Protein AF-A0A3B9GWB5-F1 (afdb_monomer_lite)

Radius of gyration: 12.74 Å; chains: 1; bounding box: 25×26×39 Å

Foldseek 3Di:
DADDEDQDDFPPDPCLVRHWQANPPQDDDPDGDWAQDDPPDPDDGRGYPSNVVVVVVVVVVVVVVVD

Structure (mmCIF, N/CA/C/O backbone):
data_AF-A0A3B9GWB5-F1
#
_entry.id   AF-A0A3B9GWB5-F1
#
loop_
_atom_site.group_PDB
_atom_site.id
_atom_site.type_symbol
_atom_site.label_atom_id
_atom_site.label_alt_id
_atom_site.label_comp_id
_atom_site.label_asym_id
_atom_site.label_entity_id
_atom_site.label_seq_id
_atom_site.pdbx_PDB_ins_code
_atom_site.Cartn_x
_atom_site.Cartn_y
_atom_site.Cartn_z
_atom_site.occupancy
_atom_site.B_iso_or_equiv
_atom_site.auth_seq_id
_atom_site.auth_comp_id
_atom_site.auth_asym_id
_atom_site.auth_atom_id
_atom_site.pdbx_PDB_model_num
ATOM 1 N N . MET A 1 1 ? -4.465 -14.844 -8.439 1.00 79.25 1 MET A N 1
ATOM 2 C CA . MET A 1 1 ? -4.282 -13.420 -8.794 1.00 79.25 1 MET A CA 1
ATOM 3 C C . MET A 1 1 ? -4.499 -12.606 -7.532 1.00 79.25 1 MET A C 1
ATOM 5 O O . MET A 1 1 ? -5.433 -12.932 -6.807 1.00 79.25 1 MET A O 1
ATOM 9 N N . MET A 1 2 ? -3.644 -11.625 -7.231 1.00 87.50 2 MET A N 1
ATOM 10 C CA . MET A 1 2 ? -3.892 -10.746 -6.081 1.00 87.50 2 MET A CA 1
ATOM 11 C C . MET A 1 2 ? -5.181 -9.939 -6.304 1.00 87.50 2 MET A C 1
ATOM 13 O O . MET A 1 2 ? -5.395 -9.474 -7.428 1.00 87.50 2 MET A O 1
ATOM 17 N N . PRO A 1 3 ? -6.043 -9.771 -5.281 1.00 94.19 3 PRO A N 1
ATOM 18 C CA . PRO A 1 3 ? -7.200 -8.891 -5.380 1.00 94.19 3 PRO A CA 1
ATOM 19 C C . PRO A 1 3 ? -6.771 -7.458 -5.704 1.00 94.19 3 PRO A C 1
ATOM 21 O O . PRO A 1 3 ? -5.668 -7.030 -5.358 1.00 94.19 3 PRO A O 1
ATOM 24 N N . LYS A 1 4 ? -7.658 -6.697 -6.349 1.00 94.56 4 LYS A N 1
ATOM 25 C CA . LYS A 1 4 ? -7.412 -5.276 -6.608 1.00 94.56 4 LYS A CA 1
ATOM 26 C C . LYS A 1 4 ? -7.262 -4.528 -5.270 1.00 94.56 4 LYS A C 1
ATOM 28 O O . LYS A 1 4 ? -8.147 -4.674 -4.427 1.00 94.56 4 LYS A O 1
ATOM 33 N N . PRO A 1 5 ? -6.209 -3.708 -5.085 1.00 96.81 5 PRO A N 1
ATOM 34 C CA . PRO A 1 5 ? -6.072 -2.871 -3.900 1.00 96.81 5 PRO A CA 1
ATOM 35 C C . PRO A 1 5 ? -7.265 -1.939 -3.687 1.00 96.81 5 PRO A C 1
ATOM 37 O O . PRO A 1 5 ? -7.750 -1.302 -4.628 1.00 96.81 5 PRO A O 1
ATOM 40 N N . LEU A 1 6 ? -7.713 -1.855 -2.438 1.00 97.75 6 LEU A N 1
ATOM 41 C CA . LEU A 1 6 ? -8.727 -0.917 -1.971 1.00 97.75 6 LEU A CA 1
ATOM 42 C C . LEU A 1 6 ? -8.048 0.292 -1.326 1.00 97.75 6 LEU A C 1
ATOM 44 O O . LEU A 1 6 ? -6.979 0.176 -0.728 1.00 97.75 6 LEU A O 1
ATOM 48 N N . ALA A 1 7 ? -8.671 1.463 -1.452 1.00 96.56 7 ALA A N 1
ATOM 49 C CA . ALA A 1 7 ? -8.132 2.711 -0.910 1.00 96.56 7 ALA A CA 1
ATOM 50 C C . ALA A 1 7 ? -8.479 2.933 0.573 1.00 96.56 7 ALA A C 1
ATOM 52 O O . ALA A 1 7 ? -7.839 3.760 1.224 1.00 96.56 7 ALA A O 1
ATOM 53 N N . ASP A 1 8 ? -9.489 2.221 1.076 1.00 95.44 8 ASP A N 1
ATOM 54 C CA . ASP A 1 8 ? -9.984 2.317 2.444 1.00 95.44 8 ASP A CA 1
ATOM 55 C C . ASP A 1 8 ? -10.516 0.956 2.904 1.00 95.44 8 ASP A C 1
ATOM 57 O O . ASP A 1 8 ? -11.262 0.297 2.175 1.00 95.44 8 ASP A O 1
ATOM 61 N N . ILE A 1 9 ? -10.092 0.534 4.092 1.00 95.62 9 ILE A N 1
ATOM 62 C CA . ILE A 1 9 ? -10.544 -0.676 4.780 1.00 95.62 9 ILE A CA 1
ATOM 63 C C . ILE A 1 9 ? -10.473 -0.382 6.277 1.00 95.62 9 ILE A C 1
ATOM 65 O O . ILE A 1 9 ? -9.430 0.037 6.786 1.00 95.62 9 ILE A O 1
ATOM 69 N N . ALA A 1 10 ? -11.570 -0.627 6.991 1.00 92.38 10 ALA A N 1
ATOM 70 C CA . ALA A 1 10 ? -11.610 -0.426 8.432 1.00 92.38 10 ALA A CA 1
ATOM 71 C C . ALA A 1 10 ? -10.624 -1.379 9.142 1.00 92.38 10 ALA A C 1
ATOM 73 O O . ALA A 1 10 ? -10.643 -2.580 8.867 1.00 92.38 10 ALA A O 1
ATOM 74 N N . PRO A 1 11 ? -9.777 -0.888 10.066 1.00 89.81 11 PRO A N 1
ATOM 75 C CA . PRO A 1 11 ? -8.877 -1.747 10.830 1.00 89.81 11 PRO A CA 1
ATOM 76 C C . PRO A 1 11 ? -9.659 -2.704 11.741 1.00 89.81 11 PRO A C 1
ATOM 78 O O . PRO A 1 11 ? -10.797 -2.422 12.112 1.00 89.81 11 PRO A O 1
ATOM 81 N N . ASN A 1 12 ? -9.019 -3.801 12.159 1.00 90.12 12 ASN A N 1
ATOM 82 C CA . ASN A 1 12 ? -9.621 -4.842 13.010 1.00 90.12 12 ASN A CA 1
ATOM 83 C C . ASN A 1 12 ? -10.855 -5.518 12.379 1.00 90.12 12 ASN A C 1
ATOM 85 O O . ASN A 1 12 ? -11.800 -5.883 13.079 1.00 90.12 12 ASN A O 1
ATOM 89 N N . THR A 1 13 ? -10.852 -5.675 11.056 1.00 93.81 13 THR A N 1
ATOM 90 C CA . THR A 1 13 ? -11.883 -6.396 10.301 1.00 93.81 13 THR A CA 1
ATOM 91 C C . THR A 1 13 ? -11.267 -7.572 9.557 1.00 93.81 13 THR A C 1
ATOM 93 O O . THR A 1 13 ? -10.059 -7.605 9.327 1.00 93.81 13 THR A O 1
ATOM 96 N N . PHE A 1 14 ? -12.092 -8.541 9.163 1.00 96.44 14 PHE A N 1
ATOM 97 C CA . PHE A 1 14 ? -11.624 -9.670 8.358 1.00 96.44 14 PHE A CA 1
ATOM 98 C C . PHE A 1 14 ? -11.069 -9.192 7.010 1.00 96.44 14 PHE A C 1
ATOM 100 O O . PHE A 1 14 ? -10.017 -9.645 6.564 1.00 96.44 14 PHE A O 1
ATOM 107 N N . GLU A 1 15 ? -11.738 -8.218 6.399 1.00 97.06 15 GLU A N 1
ATOM 108 C CA . GLU A 1 15 ? -11.345 -7.582 5.147 1.00 97.06 15 GLU A CA 1
ATOM 109 C C . GLU A 1 15 ? -9.949 -6.961 5.240 1.00 97.06 15 GLU A C 1
ATOM 111 O O . GLU A 1 15 ? -9.173 -7.082 4.296 1.00 97.06 15 GLU A O 1
ATOM 116 N N . PHE A 1 16 ? -9.599 -6.351 6.377 1.00 95.19 16 PHE A N 1
ATOM 117 C CA . PHE A 1 16 ? -8.275 -5.760 6.592 1.00 95.19 16 PHE A CA 1
ATOM 118 C C . PHE A 1 16 ? -7.145 -6.793 6.585 1.00 95.19 16 PHE A C 1
ATOM 120 O O . PHE A 1 16 ? -6.028 -6.469 6.189 1.00 95.19 16 PHE A O 1
ATOM 127 N N . GLU A 1 17 ? -7.417 -8.031 6.990 1.00 94.12 17 GLU A N 1
ATOM 128 C CA . GLU A 1 17 ? -6.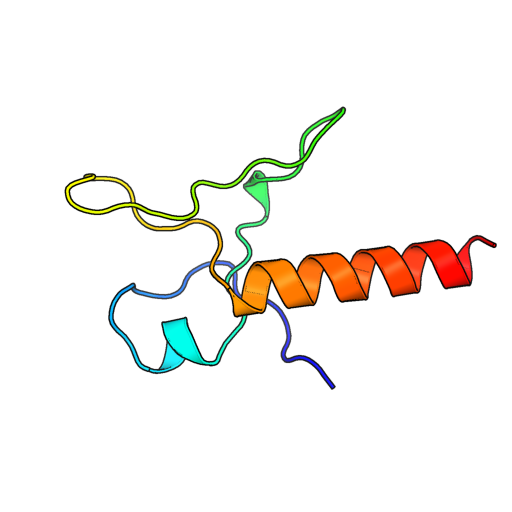409 -9.094 7.029 1.00 94.12 17 GLU A CA 1
ATOM 129 C C . GLU A 1 17 ? -6.223 -9.770 5.664 1.00 94.12 17 GLU A C 1
ATOM 131 O O . GLU A 1 17 ? -5.123 -10.210 5.327 1.00 94.12 17 GLU A O 1
ATOM 136 N N . VAL A 1 18 ? -7.286 -9.844 4.853 1.00 96.00 18 VAL A N 1
ATOM 137 C CA . VAL A 1 18 ? -7.294 -10.652 3.618 1.00 96.00 18 VAL A CA 1
ATOM 138 C C . VAL A 1 18 ? -7.280 -9.835 2.326 1.00 96.00 18 VAL A C 1
ATOM 140 O O . VAL A 1 18 ? -6.857 -10.353 1.290 1.00 96.00 18 VAL A O 1
ATOM 143 N N . LEU A 1 19 ? -7.715 -8.571 2.351 1.00 97.81 19 LEU A N 1
ATOM 144 C CA . LEU A 1 19 ? -7.741 -7.696 1.178 1.00 97.81 19 LEU A CA 1
ATOM 145 C C . LEU A 1 19 ? -6.607 -6.663 1.228 1.00 97.81 19 LEU A C 1
ATOM 147 O O . LEU A 1 19 ? -6.300 -6.133 2.296 1.00 97.81 19 LEU A O 1
ATOM 151 N N . PRO A 1 20 ? -5.987 -6.338 0.081 1.00 97.88 20 PRO A N 1
ATOM 152 C CA . PRO A 1 20 ? -4.931 -5.337 0.022 1.00 97.88 20 PRO A CA 1
ATOM 153 C C . PRO A 1 20 ? -5.484 -3.923 0.232 1.00 97.88 20 PRO A C 1
ATOM 155 O O . PRO A 1 20 ? -6.254 -3.428 -0.591 1.00 97.88 20 PRO A O 1
ATOM 158 N N . LEU A 1 21 ? -5.039 -3.249 1.295 1.00 97.50 21 LEU A N 1
ATOM 159 C CA . LEU A 1 21 ? -5.227 -1.811 1.506 1.00 97.50 21 LEU A CA 1
ATOM 160 C C . LEU A 1 21 ? -4.007 -1.072 0.958 1.00 97.50 21 LEU A C 1
ATOM 162 O O . LEU A 1 21 ? -2.90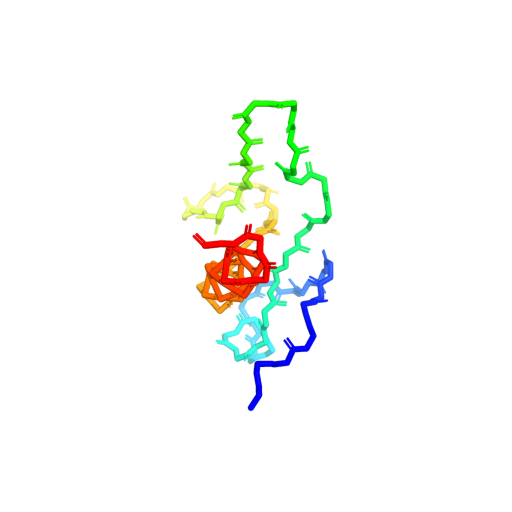0 -1.274 1.451 1.00 97.50 21 LEU A O 1
ATOM 166 N N . VAL A 1 22 ? -4.207 -0.189 -0.018 1.00 97.44 22 VAL A N 1
ATOM 167 C CA . VAL A 1 22 ? -3.171 0.722 -0.523 1.00 97.44 22 VAL A CA 1
ATOM 168 C C . VAL A 1 22 ? -3.810 2.078 -0.791 1.00 97.44 22 VAL A C 1
ATOM 170 O O . VAL A 1 22 ? -4.513 2.270 -1.786 1.00 97.44 22 VAL A O 1
ATOM 173 N N . LYS A 1 23 ? -3.549 3.058 0.074 1.00 96.19 23 LYS A N 1
ATOM 174 C CA . LYS A 1 23 ? -4.042 4.419 -0.154 1.00 96.19 23 LYS A CA 1
ATOM 175 C C . LYS A 1 23 ? -3.287 5.067 -1.326 1.00 96.19 23 LYS A C 1
ATOM 177 O O . LYS A 1 23 ? -2.058 5.081 -1.309 1.00 96.19 23 LYS A O 1
ATOM 182 N N . PRO A 1 24 ? -3.954 5.666 -2.326 1.00 94.56 24 PRO A N 1
ATOM 183 C CA . PRO A 1 24 ? -3.268 6.192 -3.514 1.00 94.56 24 PRO A CA 1
ATOM 184 C C . PRO A 1 24 ? -2.322 7.369 -3.216 1.00 94.56 24 PRO A C 1
ATOM 186 O O . PRO A 1 24 ? -1.425 7.655 -3.999 1.00 94.56 24 PRO A O 1
ATOM 189 N N . THR A 1 25 ? -2.473 8.028 -2.064 1.00 95.06 25 THR A N 1
ATOM 190 C CA . THR A 1 25 ? -1.677 9.196 -1.650 1.00 95.06 25 THR A CA 1
ATOM 191 C C . THR A 1 25 ? -0.277 8.861 -1.125 1.00 95.06 25 THR A C 1
ATOM 193 O O . THR A 1 25 ? 0.420 9.759 -0.657 1.00 95.06 25 THR A O 1
ATOM 196 N N . GLY A 1 26 ? 0.124 7.586 -1.116 1.00 95.00 26 GLY A N 1
ATOM 197 C CA . GLY A 1 26 ? 1.428 7.184 -0.587 1.00 95.00 26 GLY A CA 1
ATOM 198 C C . GLY A 1 26 ? 2.595 7.389 -1.550 1.00 95.00 26 GLY A C 1
ATOM 199 O O . GLY A 1 26 ? 3.723 7.545 -1.087 1.00 95.00 26 GLY A O 1
ATOM 200 N N . PHE A 1 27 ? 2.351 7.437 -2.863 1.00 95.44 27 PHE A N 1
ATOM 201 C CA . PHE A 1 27 ? 3.394 7.724 -3.849 1.00 95.44 27 PHE A CA 1
ATOM 202 C C . PHE A 1 27 ? 3.810 9.194 -3.805 1.00 95.44 27 PHE A C 1
ATOM 204 O O . PHE A 1 27 ? 2.973 10.097 -3.752 1.00 95.44 27 PHE A O 1
ATOM 211 N N . ARG A 1 28 ? 5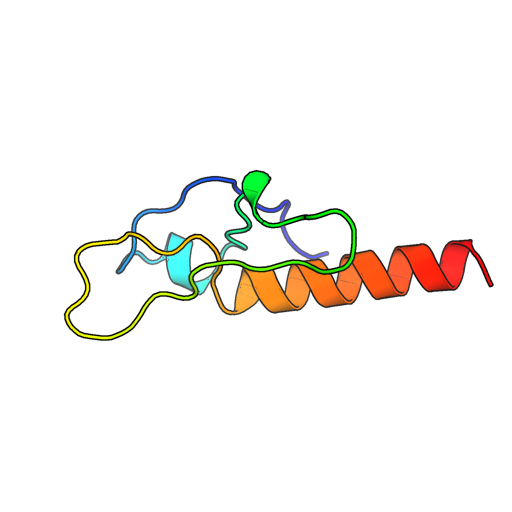.119 9.425 -3.838 1.00 94.06 28 ARG A N 1
ATOM 212 C CA . ARG A 1 28 ? 5.755 10.743 -3.891 1.00 94.06 28 ARG A CA 1
ATOM 213 C C . ARG A 1 28 ? 6.779 10.747 -5.022 1.00 94.06 28 ARG A C 1
ATOM 215 O O . ARG A 1 28 ? 6.999 9.732 -5.671 1.00 94.06 28 ARG A O 1
ATOM 222 N N . GLU A 1 29 ? 7.408 11.896 -5.242 1.00 95.12 29 GLU A N 1
ATOM 223 C CA . GLU A 1 29 ? 8.348 12.101 -6.352 1.00 95.12 29 GLU A CA 1
ATOM 224 C C . GLU A 1 29 ? 9.520 11.101 -6.361 1.00 95.12 29 GLU A C 1
ATOM 226 O O . GLU A 1 29 ? 9.887 10.611 -7.423 1.00 95.12 29 GLU A O 1
ATOM 231 N N . TYR A 1 30 ? 10.070 10.760 -5.188 1.00 95.50 30 TYR A N 1
ATOM 232 C CA . TYR A 1 30 ? 11.283 9.930 -5.070 1.00 95.50 30 TYR A CA 1
ATOM 233 C C . TYR A 1 30 ? 11.110 8.653 -4.245 1.00 95.50 30 TYR A C 1
ATOM 235 O O . TYR A 1 30 ? 11.992 7.798 -4.223 1.00 95.50 30 TYR A O 1
ATOM 243 N N . ASP A 1 31 ? 10.006 8.533 -3.517 1.00 95.56 31 ASP A N 1
ATOM 244 C CA . ASP A 1 31 ? 9.732 7.397 -2.650 1.00 95.56 31 ASP A CA 1
ATOM 245 C C . ASP A 1 31 ? 8.229 7.178 -2.515 1.00 95.56 31 ASP A C 1
ATOM 247 O O . ASP A 1 31 ? 7.412 7.972 -2.979 1.00 95.56 31 ASP A O 1
ATOM 251 N N . ALA A 1 32 ? 7.860 6.079 -1.871 1.00 95.69 32 ALA A N 1
ATOM 252 C CA . ALA A 1 32 ? 6.490 5.833 -1.482 1.00 95.69 32 ALA A CA 1
ATOM 253 C C . ALA A 1 32 ? 6.430 5.595 0.029 1.00 95.69 32 ALA A C 1
ATOM 255 O O . ALA A 1 32 ? 7.238 4.854 0.594 1.00 95.69 32 ALA A O 1
ATOM 256 N N . ARG A 1 33 ? 5.499 6.273 0.700 1.00 95.75 33 ARG A N 1
ATOM 257 C CA . ARG A 1 33 ? 5.345 6.238 2.1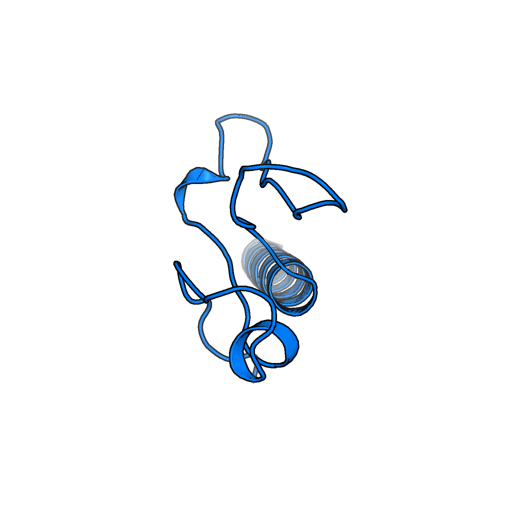56 1.00 95.75 33 ARG A CA 1
ATOM 258 C C . ARG A 1 33 ? 3.880 6.167 2.532 1.00 95.75 33 ARG A C 1
ATOM 260 O O . ARG A 1 33 ? 3.106 7.074 2.234 1.00 95.75 33 ARG A O 1
ATOM 267 N N . TRP A 1 34 ? 3.552 5.142 3.301 1.00 95.25 34 TRP A N 1
ATOM 268 C CA . TRP A 1 34 ? 2.255 4.978 3.932 1.00 95.25 34 TRP A CA 1
ATOM 269 C C . TRP A 1 34 ? 2.419 4.855 5.435 1.00 95.25 34 TRP A C 1
ATOM 271 O O . TRP A 1 34 ? 3.418 4.335 5.937 1.00 95.25 34 TRP A O 1
ATOM 281 N N . TRP A 1 35 ? 1.402 5.288 6.164 1.00 93.06 35 TRP A N 1
ATOM 282 C CA . TRP A 1 35 ? 1.260 4.923 7.559 1.00 93.06 35 TRP A CA 1
ATOM 283 C C . TRP A 1 35 ? 0.771 3.473 7.677 1.00 93.06 35 TRP A C 1
ATOM 285 O O . TRP A 1 35 ? -0.382 3.188 7.376 1.00 93.06 35 TRP A O 1
ATOM 295 N N . PHE A 1 36 ? 1.627 2.554 8.131 1.00 89.25 36 PHE A N 1
ATOM 296 C CA . PHE A 1 36 ? 1.270 1.132 8.293 1.00 89.25 36 PHE A CA 1
ATOM 297 C C . PHE A 1 36 ? 0.348 0.855 9.498 1.00 89.25 36 PHE A C 1
ATOM 299 O O . PHE A 1 36 ? -0.145 -0.254 9.653 1.00 89.25 36 PHE A O 1
ATOM 306 N N . ASN A 1 37 ? 0.076 1.874 10.324 1.00 77.25 37 ASN A N 1
ATOM 307 C CA . ASN A 1 37 ? -0.526 1.760 11.656 1.00 77.25 37 ASN A CA 1
ATOM 308 C C . ASN A 1 37 ? 0.412 1.143 12.718 1.00 77.25 37 ASN A C 1
ATOM 310 O O . ASN A 1 37 ? 1.343 0.403 12.416 1.00 77.25 37 ASN A O 1
ATOM 314 N N . GLY A 1 38 ? 0.196 1.522 13.980 1.00 65.38 38 GLY A N 1
ATOM 315 C CA . GLY A 1 38 ? 0.957 1.080 15.149 1.00 65.38 38 GLY A CA 1
ATOM 316 C C . GLY A 1 38 ? 0.139 1.281 16.427 1.00 65.38 38 GLY A C 1
ATOM 317 O O . GLY A 1 38 ? -0.716 2.165 16.480 1.00 65.38 38 GLY A O 1
ATOM 318 N N . ILE A 1 39 ? 0.378 0.447 17.444 1.00 57.00 39 ILE A N 1
ATOM 319 C CA . ILE A 1 39 ? -0.401 0.425 18.695 1.00 57.00 39 ILE A CA 1
ATOM 320 C C . ILE A 1 39 ? -0.472 1.835 19.315 1.00 57.00 39 ILE A C 1
ATOM 322 O O . ILE A 1 39 ? 0.557 2.471 19.537 1.00 57.00 39 ILE A O 1
ATOM 326 N N . GLY A 1 40 ? -1.691 2.310 19.605 1.00 62.84 40 GLY A N 1
ATOM 327 C CA . GLY A 1 40 ? -1.944 3.556 20.345 1.00 62.84 40 GLY A CA 1
ATOM 328 C C . GLY A 1 40 ? -1.986 4.853 19.524 1.00 62.84 40 GLY A C 1
ATOM 329 O O . GLY A 1 40 ? -1.898 5.928 20.112 1.00 62.84 40 GLY A O 1
ATOM 330 N N . LYS A 1 41 ? -2.094 4.798 18.189 1.00 66.31 41 LYS A N 1
ATOM 331 C CA . LYS A 1 41 ? -2.105 5.998 17.327 1.00 66.31 41 LYS A CA 1
ATOM 332 C C . LYS A 1 41 ? -3.507 6.340 16.808 1.00 66.31 41 LYS A C 1
ATOM 334 O O . LYS A 1 41 ? -4.235 5.467 16.357 1.00 66.31 41 LYS A O 1
ATOM 339 N N . GLU A 1 42 ? -3.829 7.635 16.775 1.00 77.00 42 GLU A N 1
ATOM 340 C CA . GLU A 1 42 ? -5.111 8.197 16.297 1.00 77.00 42 GLU A CA 1
ATOM 341 C C . GLU A 1 42 ? -5.324 8.106 14.773 1.00 77.00 42 GLU A C 1
ATOM 343 O O . GLU A 1 42 ? -6.381 8.469 14.261 1.00 77.00 42 GLU A O 1
ATOM 348 N N . LYS A 1 43 ? -4.316 7.652 14.017 1.00 86.50 43 LYS A N 1
ATOM 349 C CA . LYS A 1 43 ? -4.339 7.644 12.552 1.00 86.50 43 LYS A CA 1
ATOM 350 C C . LYS A 1 43 ? -4.645 6.248 12.014 1.00 86.50 43 LYS A C 1
ATOM 352 O O . LYS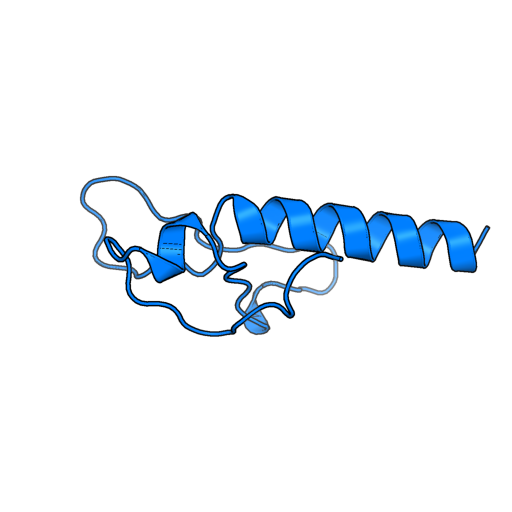 A 1 43 ? -3.882 5.314 12.263 1.00 86.50 43 LYS A O 1
ATOM 357 N N . ALA A 1 44 ? -5.695 6.148 11.198 1.00 88.94 44 ALA A N 1
ATOM 358 C CA . ALA A 1 44 ? -6.034 4.933 10.463 1.00 88.94 44 ALA A CA 1
ATOM 359 C C . ALA A 1 44 ? -4.876 4.463 9.550 1.00 88.94 44 ALA A C 1
ATOM 361 O O . ALA A 1 44 ? -4.153 5.306 9.000 1.00 88.94 44 ALA A O 1
ATOM 362 N N . PRO A 1 45 ? -4.686 3.142 9.371 1.00 93.06 45 PRO A N 1
ATOM 363 C CA . PRO A 1 45 ? -3.727 2.598 8.410 1.00 93.06 45 PRO A CA 1
ATOM 364 C C . PRO A 1 45 ? -3.989 3.123 6.996 1.00 93.06 45 PRO A C 1
ATOM 366 O O . PRO A 1 45 ? -5.124 3.301 6.570 1.00 93.06 45 PRO A O 1
ATOM 369 N N . GLU A 1 46 ? -2.914 3.339 6.250 1.00 95.69 46 GLU A N 1
ATOM 370 C CA . GLU A 1 46 ? -2.929 3.671 4.822 1.00 95.69 46 GLU A CA 1
ATOM 371 C C . GLU A 1 46 ? -2.384 2.512 3.970 1.00 95.69 46 GLU A C 1
ATOM 373 O O . GLU A 1 46 ? -2.441 2.569 2.741 1.00 95.69 46 GLU A O 1
ATOM 378 N N . LEU A 1 47 ? -1.839 1.485 4.629 1.00 96.44 47 LEU A N 1
ATOM 379 C CA . LEU A 1 47 ? -1.250 0.282 4.053 1.00 96.44 47 LEU A CA 1
ATOM 380 C C . LEU A 1 47 ? -1.352 -0.862 5.071 1.00 96.44 47 LEU A C 1
ATOM 382 O O . LEU A 1 47 ? -1.240 -0.618 6.272 1.00 96.44 47 LEU A O 1
ATOM 386 N N . ASN A 1 48 ? -1.532 -2.093 4.596 1.00 95.88 48 ASN A N 1
ATOM 387 C CA . ASN A 1 48 ? -1.498 -3.322 5.398 1.00 95.88 48 ASN A CA 1
ATOM 388 C C . ASN A 1 48 ? -0.539 -4.360 4.779 1.00 95.88 48 ASN A C 1
ATOM 390 O O . ASN A 1 48 ? 0.109 -4.099 3.762 1.00 95.88 48 ASN A O 1
ATOM 394 N N . LEU A 1 49 ? -0.425 -5.543 5.394 1.00 95.44 49 LEU A N 1
ATOM 395 C CA . LEU A 1 49 ? 0.493 -6.598 4.945 1.00 95.44 49 LEU A CA 1
ATOM 396 C C . LEU A 1 49 ? 0.228 -7.030 3.493 1.00 95.44 49 LEU A C 1
ATOM 398 O O . LEU A 1 49 ? 1.143 -7.051 2.668 1.00 95.44 49 LEU A O 1
ATOM 402 N N . THR A 1 50 ? -1.025 -7.340 3.169 1.00 96.88 50 THR A N 1
ATOM 403 C CA . THR A 1 50 ? -1.442 -7.744 1.817 1.00 96.88 50 THR A CA 1
ATOM 404 C C . THR A 1 50 ? -1.273 -6.607 0.804 1.00 96.88 50 THR A C 1
ATOM 406 O O . THR A 1 50 ? -0.945 -6.855 -0.356 1.00 96.88 50 THR A O 1
ATOM 409 N N . GLY A 1 51 ? -1.407 -5.350 1.235 1.00 97.06 51 GLY A N 1
ATOM 410 C CA . GLY A 1 51 ? -1.121 -4.152 0.448 1.00 97.06 51 GLY A CA 1
ATOM 411 C C . GLY A 1 51 ? 0.356 -4.022 0.072 1.00 97.06 51 GLY A C 1
ATOM 412 O O . GLY A 1 51 ? 0.664 -3.784 -1.095 1.00 97.06 51 GLY A O 1
ATOM 413 N N . VAL A 1 52 ? 1.283 -4.257 1.011 1.00 96.50 52 VAL A N 1
ATOM 414 C CA . VAL A 1 52 ? 2.734 -4.290 0.719 1.00 96.50 52 VAL A CA 1
ATOM 415 C C . VAL A 1 52 ? 3.058 -5.377 -0.309 1.00 96.50 52 VAL A C 1
ATOM 417 O O . VAL A 1 52 ? 3.821 -5.139 -1.245 1.00 96.50 52 VAL A O 1
ATOM 420 N N . GLN A 1 53 ? 2.457 -6.562 -0.174 1.00 96.94 53 GLN A N 1
ATOM 421 C CA . GLN A 1 53 ? 2.637 -7.657 -1.132 1.00 96.94 53 GLN A CA 1
ATOM 422 C C . GLN A 1 53 ? 2.114 -7.285 -2.526 1.00 96.94 53 GLN A C 1
ATOM 424 O O . GLN A 1 53 ? 2.791 -7.535 -3.523 1.00 96.94 53 GLN A O 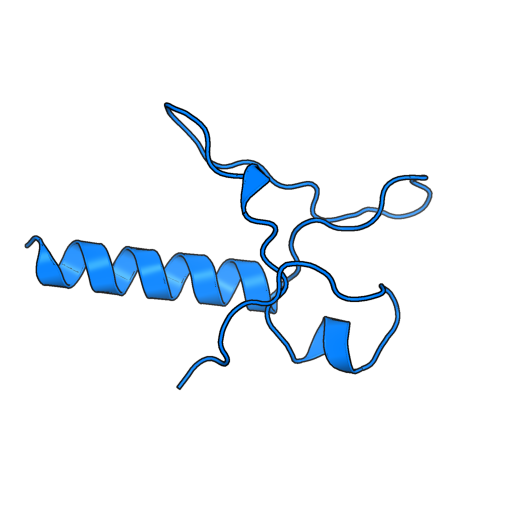1
ATOM 429 N N . ALA A 1 54 ? 0.938 -6.654 -2.600 1.00 96.94 54 ALA A N 1
ATOM 430 C CA . ALA A 1 54 ? 0.364 -6.185 -3.857 1.00 96.94 54 ALA A CA 1
ATOM 431 C C . ALA A 1 54 ? 1.246 -5.120 -4.532 1.00 96.94 54 ALA A C 1
ATOM 433 O O . ALA A 1 54 ? 1.438 -5.179 -5.746 1.00 96.94 54 ALA A O 1
ATOM 434 N N . LEU A 1 55 ? 1.824 -4.193 -3.757 1.00 95.75 55 LEU A N 1
ATOM 435 C CA . LEU A 1 55 ? 2.789 -3.211 -4.260 1.00 95.75 55 LEU A CA 1
ATOM 436 C C . LEU A 1 55 ? 4.035 -3.890 -4.835 1.00 95.75 55 LEU A C 1
ATOM 438 O O . LEU A 1 55 ? 4.411 -3.601 -5.967 1.00 95.75 55 LEU A O 1
ATOM 442 N N . GLY A 1 56 ? 4.643 -4.816 -4.087 1.00 95.81 56 GLY A N 1
ATOM 443 C CA . GLY A 1 56 ? 5.833 -5.541 -4.537 1.00 95.81 56 GLY A CA 1
ATOM 444 C C . GLY A 1 56 ? 5.584 -6.330 -5.823 1.00 95.81 56 GLY A C 1
ATOM 445 O O . GLY A 1 56 ? 6.390 -6.265 -6.748 1.00 95.81 56 GLY A O 1
ATOM 446 N N . LEU A 1 57 ? 4.437 -7.011 -5.917 1.00 96.69 57 LEU A N 1
ATOM 447 C CA . LEU A 1 57 ? 4.040 -7.719 -7.133 1.00 96.69 57 LEU A CA 1
ATOM 448 C C . LEU A 1 57 ? 3.834 -6.753 -8.307 1.00 96.69 57 LEU A C 1
ATOM 450 O O . LEU A 1 57 ? 4.368 -7.001 -9.381 1.00 96.69 57 LEU A O 1
ATOM 454 N N . GLY A 1 58 ? 3.111 -5.648 -8.103 1.00 94.44 58 GLY A N 1
ATOM 455 C CA . GLY A 1 58 ? 2.870 -4.653 -9.153 1.00 94.44 58 GLY A CA 1
ATOM 456 C C . GLY A 1 58 ? 4.158 -4.005 -9.665 1.00 94.44 58 GLY A C 1
ATOM 457 O O . GLY A 1 58 ? 4.327 -3.845 -10.871 1.00 94.44 58 GLY A O 1
ATOM 458 N N . MET A 1 59 ? 5.095 -3.696 -8.765 1.00 94.81 59 MET A N 1
ATOM 459 C CA . MET A 1 59 ? 6.424 -3.203 -9.135 1.00 94.81 59 MET A CA 1
ATOM 460 C C . MET A 1 59 ? 7.222 -4.255 -9.908 1.00 94.81 59 MET A C 1
ATOM 462 O O . MET A 1 59 ? 7.796 -3.930 -10.939 1.00 94.81 59 MET A O 1
ATOM 466 N N . ALA A 1 60 ? 7.232 -5.511 -9.453 1.00 96.12 60 ALA A N 1
ATOM 467 C CA . ALA A 1 60 ? 7.928 -6.592 -10.148 1.00 96.12 60 ALA A CA 1
ATOM 468 C C . ALA A 1 60 ? 7.352 -6.844 -11.550 1.00 96.12 60 ALA A C 1
ATOM 470 O O . ALA A 1 60 ? 8.117 -7.042 -12.489 1.00 96.12 60 ALA A O 1
ATOM 471 N N . THR A 1 61 ? 6.024 -6.792 -11.707 1.00 95.81 61 THR A N 1
ATOM 472 C CA . THR A 1 61 ? 5.360 -6.864 -13.016 1.00 95.81 61 THR A CA 1
ATOM 473 C C . THR A 1 61 ? 5.791 -5.709 -13.911 1.00 95.81 61 THR A C 1
ATOM 475 O O . THR A 1 61 ? 6.243 -5.958 -15.023 1.00 95.81 61 THR A O 1
ATOM 478 N N . LEU A 1 62 ? 5.733 -4.469 -13.415 1.00 96.00 62 LEU A N 1
ATOM 479 C CA . LEU A 1 62 ? 6.166 -3.300 -14.180 1.00 96.00 62 LEU A CA 1
ATOM 480 C C . LEU A 1 62 ? 7.639 -3.409 -14.594 1.00 96.00 62 LEU A C 1
ATOM 482 O O . LEU A 1 62 ? 7.973 -3.138 -15.739 1.00 96.00 62 LEU A O 1
ATOM 486 N N . PHE A 1 63 ? 8.527 -3.812 -13.685 1.00 96.75 63 PHE A N 1
ATOM 487 C CA . PHE A 1 63 ? 9.946 -3.973 -14.002 1.00 96.75 63 PHE A CA 1
ATOM 488 C C . PHE A 1 63 ? 10.166 -5.043 -15.064 1.00 96.75 63 PHE A C 1
ATOM 490 O O . PHE A 1 63 ? 10.887 -4.783 -16.015 1.00 96.75 63 PHE A O 1
ATOM 497 N N . HIS A 1 64 ? 9.488 -6.186 -14.952 1.00 96.75 64 HIS A N 1
ATOM 498 C CA . HIS A 1 64 ? 9.552 -7.242 -15.958 1.00 96.75 64 HIS A CA 1
ATOM 499 C C . HIS A 1 64 ? 9.058 -6.784 -17.340 1.00 96.75 64 HIS A C 1
ATOM 501 O O . HIS A 1 64 ? 9.608 -7.191 -18.359 1.00 96.75 64 HIS A O 1
ATOM 507 N N . GLU A 1 65 ? 8.028 -5.937 -17.388 1.00 97.00 65 GLU A N 1
ATOM 508 C CA . GLU A 1 65 ? 7.528 -5.348 -18.636 1.00 97.00 65 GLU A CA 1
ATOM 509 C C . GLU A 1 65 ? 8.500 -4.317 -19.233 1.00 97.00 65 GLU A C 1
ATOM 511 O O . GLU A 1 65 ? 8.495 -4.097 -20.446 1.00 97.00 65 GLU A O 1
ATOM 516 N N . LEU A 1 66 ? 9.333 -3.689 -18.397 1.00 96.75 66 LEU A N 1
ATOM 517 C CA . LEU A 1 66 ? 10.310 -2.678 -18.801 1.00 96.75 66 LEU A CA 1
ATOM 518 C C . LEU A 1 66 ? 11.715 -3.245 -19.100 1.00 96.75 66 LEU A C 1
ATOM 520 O O . LEU A 1 66 ? 12.466 -2.564 -19.804 1.00 96.75 66 LEU A O 1
ATOM 524 N N . GLY A 1 67 ? 12.073 -4.447 -18.617 1.00 77.00 67 GLY A N 1
ATOM 525 C CA . GLY A 1 67 ? 13.336 -5.147 -18.923 1.00 77.00 67 GLY A CA 1
ATOM 526 C C . GLY A 1 67 ? 13.941 -5.909 -17.750 1.00 77.00 67 GLY A C 1
ATOM 527 O O . GLY A 1 67 ? 15.137 -5.661 -17.477 1.00 77.00 67 GLY A O 1
#

pLDDT: mean 92.1, std 8.8, range [57.0, 97.88]

Secondary structure (DSSP, 8-state):
-PPPPBS---TTSHHHHHS-BB-GGGB-SS-B------TT-SSPPSB-HHHHHHHHHHHHHHHHHH-

Sequence (67 aa):
MMPKPLADIAPNTFEFEVLPLVKPTGFREYDARWWFNGIGKEKAPELNLTGVQALGLGMATLFHELG

Organism: NCBI:txid81029